Protein AF-A0A936XNB5-F1 (afdb_monomer)

Sequence (68 aa):
MTDEIMMEVHAIKDAIGAKYGNNLDALFKEIQLGEARLKATGVQVLAPPVNPTNLPTTALQRTRFAHR

Secondary structure (DSSP, 8-state):
--HHHHHHHHHHHHHHHHHHTT-HHHHHHHHHHHHHHHHHTT--PPPPPS-GGGS---TT--------

Structure (mmCIF, N/CA/C/O backbone):
data_AF-A0A936XNB5-F1
#
_entry.id   AF-A0A936XNB5-F1
#
loop_
_atom_site.group_PDB
_atom_site.id
_atom_site.type_symbol
_atom_site.label_atom_id
_atom_site.label_alt_id
_atom_site.label_comp_id
_atom_site.label_asym_id
_atom_site.label_entity_id
_atom_site.label_seq_id
_atom_site.pdbx_PDB_ins_code
_atom_site.Cartn_x
_atom_site.Cartn_y
_atom_site.Cartn_z
_atom_site.occupancy
_atom_site.B_iso_or_equiv
_atom_site.auth_seq_id
_atom_site.auth_comp_id
_atom_site.auth_asym_id
_atom_site.auth_atom_id
_atom_site.pdbx_PDB_model_num
ATOM 1 N N . MET A 1 1 ? -18.994 2.967 1.820 1.00 61.28 1 MET A N 1
ATOM 2 C CA . MET A 1 1 ? -17.863 3.636 1.148 1.00 61.28 1 MET A CA 1
ATOM 3 C C . MET A 1 1 ? -18.355 5.022 0.791 1.00 61.28 1 MET A C 1
ATOM 5 O O . MET A 1 1 ? -19.343 5.097 0.074 1.00 61.28 1 MET A O 1
ATOM 9 N N . THR A 1 2 ? -17.792 6.071 1.383 1.00 83.75 2 THR A N 1
ATOM 10 C CA . THR A 1 2 ? -18.162 7.460 1.069 1.00 83.75 2 THR A CA 1
ATOM 11 C C . THR A 1 2 ? -17.269 7.985 -0.054 1.00 83.75 2 THR A C 1
ATOM 13 O O . THR A 1 2 ? -16.173 7.460 -0.265 1.00 83.75 2 THR A O 1
ATOM 16 N N . ASP A 1 3 ? -17.731 9.003 -0.778 1.00 87.06 3 ASP A N 1
ATOM 17 C CA . ASP A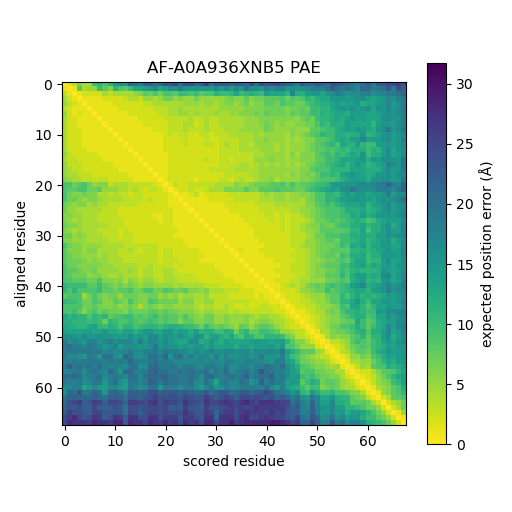 1 3 ? -16.989 9.587 -1.906 1.00 87.06 3 ASP A CA 1
ATOM 18 C C . ASP A 1 3 ? -15.623 10.149 -1.479 1.00 87.06 3 ASP A C 1
ATOM 20 O O . ASP A 1 3 ? -14.646 10.054 -2.217 1.00 87.06 3 ASP A O 1
ATOM 24 N N . GLU A 1 4 ? -15.528 10.638 -0.242 1.00 89.50 4 GLU A N 1
ATOM 25 C CA . GLU A 1 4 ? -14.287 11.108 0.379 1.00 89.50 4 GLU A CA 1
ATOM 26 C C . GLU A 1 4 ? -13.235 9.995 0.497 1.00 89.50 4 GLU A C 1
ATOM 28 O O . GLU A 1 4 ? -12.111 10.151 0.022 1.00 89.50 4 GLU A O 1
ATOM 33 N N . ILE A 1 5 ? -13.622 8.823 1.016 1.00 90.88 5 ILE A N 1
ATOM 34 C CA . ILE A 1 5 ? -12.721 7.665 1.125 1.00 90.88 5 ILE A CA 1
ATOM 35 C C . ILE A 1 5 ? -12.246 7.231 -0.268 1.00 90.88 5 ILE A C 1
ATOM 37 O O . ILE A 1 5 ? -11.089 6.855 -0.449 1.00 90.88 5 ILE A O 1
ATOM 41 N N . MET A 1 6 ? -13.124 7.282 -1.274 1.00 91.19 6 MET A N 1
ATOM 42 C CA . MET A 1 6 ? -12.749 6.932 -2.647 1.00 91.19 6 MET A CA 1
ATOM 43 C C . MET A 1 6 ? -11.726 7.914 -3.219 1.00 91.19 6 MET A C 1
ATOM 45 O O . MET A 1 6 ? -10.760 7.484 -3.849 1.00 91.19 6 MET A O 1
ATOM 49 N N . MET A 1 7 ? -11.907 9.213 -2.979 1.00 93.88 7 MET A N 1
ATOM 50 C CA . MET A 1 7 ? -10.986 10.251 -3.434 1.00 93.88 7 MET A CA 1
ATOM 51 C C . MET A 1 7 ? -9.592 10.083 -2.819 1.00 93.88 7 MET A C 1
ATOM 53 O O . MET A 1 7 ? -8.599 10.119 -3.545 1.00 93.88 7 MET A O 1
ATOM 57 N N . GLU A 1 8 ? -9.509 9.828 -1.513 1.00 93.56 8 GLU A N 1
ATOM 58 C CA . GLU A 1 8 ? -8.232 9.584 -0.833 1.00 93.56 8 GLU A CA 1
ATOM 59 C C . GLU A 1 8 ? -7.521 8.343 -1.376 1.00 93.56 8 GLU A C 1
ATOM 61 O O . GLU A 1 8 ? -6.332 8.386 -1.699 1.00 93.56 8 GLU A O 1
ATOM 66 N N . VAL A 1 9 ? -8.256 7.238 -1.543 1.00 92.62 9 VAL A N 1
ATOM 67 C CA . VAL A 1 9 ? -7.704 5.997 -2.101 1.00 92.62 9 VAL A CA 1
ATOM 68 C C . VAL A 1 9 ? -7.175 6.222 -3.520 1.00 92.62 9 VAL A C 1
ATOM 70 O O . VAL A 1 9 ? -6.103 5.715 -3.862 1.00 92.62 9 VAL A O 1
ATOM 73 N N . HIS A 1 10 ? -7.888 6.994 -4.344 1.00 92.94 10 HIS A N 1
ATOM 74 C CA . HIS A 1 10 ? -7.432 7.352 -5.685 1.00 92.94 10 HIS A CA 1
ATO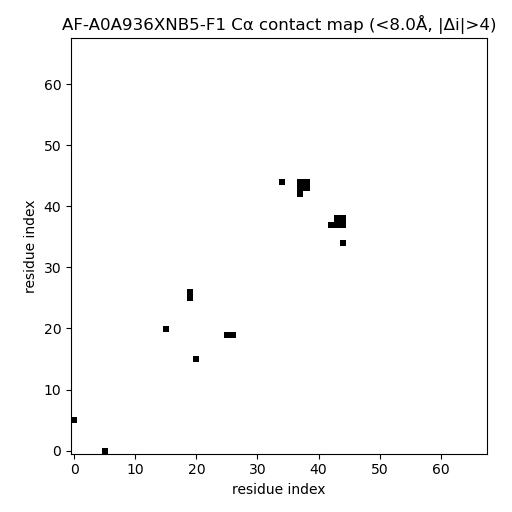M 75 C C . HIS A 1 10 ? -6.167 8.212 -5.654 1.00 92.94 10 HIS A C 1
ATOM 77 O O . HIS A 1 10 ? -5.202 7.873 -6.336 1.00 92.94 10 HIS A O 1
ATOM 83 N N . ALA A 1 11 ? -6.120 9.242 -4.809 1.00 95.94 11 ALA A N 1
ATOM 84 C CA . ALA A 1 11 ? -4.941 10.092 -4.668 1.00 95.94 11 ALA A CA 1
ATOM 85 C C . ALA A 1 11 ? -3.700 9.296 -4.224 1.00 95.94 11 ALA A C 1
ATOM 87 O O . ALA A 1 11 ? -2.614 9.473 -4.779 1.00 95.94 11 ALA A O 1
ATOM 88 N N . ILE A 1 12 ? -3.858 8.364 -3.276 1.00 93.88 12 ILE A N 1
ATOM 89 C CA . ILE A 1 12 ? -2.771 7.478 -2.833 1.00 93.88 12 ILE A CA 1
ATOM 90 C C . ILE A 1 12 ? -2.302 6.585 -3.985 1.00 93.88 12 ILE A C 1
ATOM 92 O O . ILE A 1 12 ? -1.099 6.453 -4.217 1.00 93.88 12 ILE A O 1
ATOM 96 N N . LYS A 1 13 ? -3.237 5.982 -4.729 1.00 92.81 13 LYS A N 1
ATOM 97 C CA . LYS A 1 13 ? -2.911 5.140 -5.886 1.00 92.81 13 LYS A CA 1
ATOM 98 C C . LYS A 1 13 ? -2.115 5.922 -6.933 1.00 92.81 13 LYS A C 1
ATOM 100 O O . LYS A 1 13 ? -1.113 5.409 -7.434 1.00 92.81 13 LYS A O 1
ATOM 105 N N . ASP A 1 14 ? -2.540 7.138 -7.248 1.00 95.31 14 ASP A N 1
ATOM 106 C CA . ASP A 1 14 ? -1.892 7.968 -8.262 1.00 95.31 14 ASP A CA 1
ATOM 107 C C . ASP A 1 14 ? -0.496 8.412 -7.804 1.00 95.31 14 ASP A C 1
ATOM 109 O O . ASP A 1 14 ? 0.456 8.344 -8.582 1.00 95.31 14 ASP A O 1
ATOM 113 N N . ALA A 1 15 ? -0.330 8.752 -6.522 1.00 95.88 15 ALA A N 1
ATOM 114 C CA . ALA A 1 15 ? 0.975 9.061 -5.939 1.00 95.88 15 ALA A CA 1
ATOM 115 C C . ALA A 1 15 ? 1.940 7.862 -5.990 1.00 95.88 15 ALA A C 1
ATOM 117 O O . ALA A 1 15 ? 3.111 8.025 -6.339 1.00 95.88 15 ALA A O 1
ATOM 118 N N . ILE A 1 16 ? 1.458 6.647 -5.696 1.00 94.06 16 ILE A N 1
ATOM 119 C CA . ILE A 1 16 ? 2.249 5.412 -5.832 1.00 94.06 16 ILE A CA 1
ATOM 120 C C . ILE A 1 16 ? 2.647 5.199 -7.297 1.00 94.06 16 ILE A C 1
ATOM 122 O O . ILE A 1 16 ? 3.815 4.928 -7.580 1.00 94.06 16 ILE A O 1
ATOM 126 N N . GLY A 1 17 ? 1.702 5.364 -8.226 1.00 92.69 17 GLY A N 1
ATOM 127 C CA . GLY A 1 17 ? 1.949 5.241 -9.662 1.00 92.69 17 GLY A CA 1
ATOM 128 C C . GLY A 1 17 ? 3.001 6.230 -10.164 1.00 92.69 17 GLY A C 1
ATOM 129 O O . GLY A 1 17 ? 3.917 5.835 -10.881 1.00 92.69 17 GLY A O 1
ATOM 130 N N . ALA A 1 18 ? 2.928 7.490 -9.733 1.00 95.75 18 ALA A N 1
ATOM 131 C CA . ALA A 1 18 ? 3.902 8.519 -10.085 1.00 95.75 18 ALA A CA 1
ATOM 132 C C . ALA A 1 18 ? 5.294 8.248 -9.487 1.00 95.75 18 ALA A C 1
ATOM 134 O O . ALA A 1 18 ? 6.304 8.462 -10.153 1.00 95.75 18 ALA A O 1
ATOM 135 N N . LYS A 1 19 ? 5.356 7.762 -8.241 1.00 95.12 19 LYS A N 1
ATOM 136 C CA . LYS A 1 19 ? 6.618 7.507 -7.531 1.00 95.12 19 LYS A CA 1
ATOM 137 C C . LYS A 1 19 ? 7.358 6.275 -8.051 1.00 95.12 19 LYS A C 1
ATOM 139 O O . LYS A 1 19 ? 8.585 6.289 -8.116 1.00 95.12 19 LYS A O 1
ATOM 144 N N . TYR A 1 20 ? 6.631 5.213 -8.388 1.00 94.50 20 TYR A N 1
ATOM 145 C CA . TYR A 1 20 ? 7.228 3.913 -8.707 1.00 94.50 20 TYR A CA 1
ATOM 146 C C . TYR A 1 20 ? 7.131 3.524 -10.178 1.00 94.50 20 TYR A C 1
ATOM 148 O O . TYR A 1 20 ? 7.993 2.786 -10.660 1.00 94.50 20 TYR A O 1
ATOM 156 N N . GLY A 1 21 ? 6.124 4.005 -10.910 1.00 92.50 21 GLY A N 1
ATOM 157 C CA . GLY A 1 21 ? 5.862 3.579 -12.283 1.00 92.50 21 GLY A CA 1
ATOM 158 C C . GLY A 1 21 ? 5.823 2.051 -12.391 1.00 92.50 21 GLY A C 1
ATOM 159 O O . GLY A 1 21 ? 5.037 1.390 -11.716 1.00 92.50 21 GLY A O 1
ATOM 160 N N . ASN A 1 22 ? 6.727 1.492 -13.200 1.00 91.12 22 ASN A N 1
ATOM 161 C CA . ASN A 1 22 ? 6.864 0.044 -13.402 1.00 91.12 22 ASN A CA 1
ATOM 162 C C . ASN A 1 22 ? 7.900 -0.622 -12.475 1.00 91.12 22 ASN A C 1
ATOM 164 O O . ASN A 1 22 ? 8.157 -1.818 -12.605 1.00 91.12 22 ASN A O 1
ATOM 168 N N . ASN A 1 23 ? 8.525 0.117 -11.554 1.00 93.81 23 ASN A N 1
ATOM 169 C CA . ASN A 1 23 ? 9.526 -0.428 -10.637 1.00 93.81 23 ASN A CA 1
ATOM 170 C C . ASN A 1 23 ? 8.860 -1.103 -9.428 1.00 93.81 23 ASN A C 1
ATOM 172 O O . ASN A 1 23 ? 8.810 -0.562 -8.319 1.00 93.81 23 ASN A O 1
ATOM 176 N N . LEU A 1 24 ? 8.338 -2.305 -9.670 1.00 91.00 24 LEU A N 1
ATOM 177 C CA . LEU A 1 24 ? 7.628 -3.096 -8.667 1.00 91.00 24 LEU A CA 1
ATOM 178 C C . LEU A 1 24 ? 8.545 -3.569 -7.531 1.00 91.00 24 LEU A C 1
ATOM 180 O O . LEU A 1 24 ? 8.096 -3.655 -6.391 1.00 91.00 24 LEU A O 1
ATOM 184 N N . ASP A 1 25 ? 9.831 -3.800 -7.805 1.00 94.06 25 ASP A N 1
ATOM 185 C CA . ASP A 1 25 ? 10.797 -4.217 -6.784 1.00 94.06 25 ASP A CA 1
ATOM 186 C C . ASP A 1 25 ? 11.022 -3.124 -5.733 1.00 94.06 25 ASP A C 1
ATOM 188 O O . ASP A 1 25 ? 11.087 -3.401 -4.532 1.00 94.06 25 ASP A O 1
ATOM 192 N N . ALA A 1 26 ? 11.130 -1.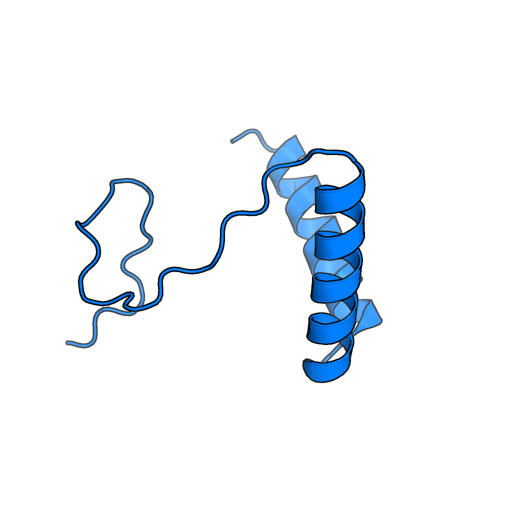865 -6.169 1.00 93.62 26 ALA A N 1
ATOM 193 C CA . ALA A 1 26 ? 11.274 -0.731 -5.262 1.00 93.62 26 ALA A CA 1
ATOM 194 C C . ALA A 1 26 ? 10.007 -0.510 -4.425 1.00 93.62 26 ALA A C 1
ATOM 196 O O . ALA A 1 26 ? 10.111 -0.252 -3.223 1.00 93.62 26 ALA A O 1
ATOM 197 N N . LEU A 1 27 ? 8.827 -0.665 -5.035 1.00 94.56 27 LEU A N 1
ATOM 198 C CA . LEU A 1 27 ? 7.550 -0.607 -4.324 1.00 94.56 27 LEU A CA 1
ATOM 199 C C . LEU A 1 27 ? 7.465 -1.712 -3.262 1.00 94.56 27 LEU A C 1
ATOM 201 O O . LEU A 1 27 ? 7.137 -1.442 -2.108 1.00 94.56 27 LEU A O 1
ATOM 205 N N . PHE A 1 28 ? 7.818 -2.947 -3.621 1.00 92.00 28 PHE A N 1
ATOM 206 C CA . PHE A 1 28 ? 7.772 -4.086 -2.707 1.00 92.00 28 PHE A CA 1
ATOM 207 C C . PHE A 1 28 ? 8.694 -3.902 -1.494 1.00 92.00 28 PHE A C 1
ATOM 209 O 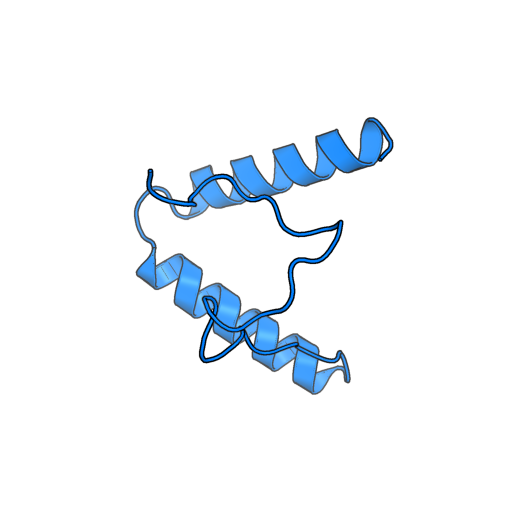O . PHE A 1 28 ? 8.286 -4.155 -0.360 1.00 92.00 28 PHE A O 1
ATOM 216 N N . LYS A 1 29 ? 9.913 -3.390 -1.702 1.00 95.50 29 LYS A N 1
ATOM 217 C CA . LYS A 1 29 ? 10.844 -3.077 -0.604 1.00 95.50 29 LYS A CA 1
ATOM 218 C C . LYS A 1 29 ? 10.304 -1.996 0.332 1.00 95.50 29 LYS A C 1
ATOM 220 O O . LYS A 1 29 ? 10.468 -2.111 1.546 1.00 95.50 29 LYS A O 1
ATOM 225 N N . GLU A 1 30 ? 9.655 -0.958 -0.202 1.00 94.62 30 GLU A N 1
ATOM 226 C CA . GLU A 1 30 ? 9.034 0.072 0.640 1.00 94.62 30 GLU A CA 1
ATOM 227 C C . GLU A 1 30 ? 7.875 -0.498 1.467 1.00 94.62 30 GLU A C 1
ATOM 229 O O . GLU A 1 30 ? 7.784 -0.203 2.660 1.00 94.62 30 GLU A O 1
ATOM 234 N N . ILE A 1 31 ? 7.042 -1.363 0.876 1.00 92.56 31 ILE A N 1
ATOM 235 C CA . ILE A 1 31 ? 5.953 -2.039 1.595 1.00 92.56 31 ILE A CA 1
ATOM 236 C C . ILE A 1 31 ? 6.510 -2.853 2.768 1.00 92.56 31 ILE A C 1
ATOM 238 O O . ILE A 1 31 ? 6.047 -2.681 3.893 1.00 92.56 31 ILE A O 1
ATOM 242 N N . GLN A 1 32 ? 7.552 -3.663 2.552 1.00 93.12 32 GLN A N 1
ATOM 243 C CA . GLN A 1 32 ? 8.179 -4.448 3.626 1.00 93.12 32 GLN A CA 1
ATOM 244 C C . GLN A 1 32 ? 8.710 -3.573 4.770 1.00 93.12 32 GLN A C 1
ATOM 246 O O . GLN A 1 32 ? 8.549 -3.905 5.947 1.00 93.12 32 GLN A O 1
ATOM 251 N N . LEU A 1 33 ? 9.327 -2.436 4.437 1.00 94.88 33 LEU A N 1
ATOM 252 C CA . LEU A 1 33 ? 9.805 -1.482 5.436 1.00 94.88 33 LEU A CA 1
ATOM 253 C C . LEU A 1 33 ? 8.639 -0.861 6.221 1.00 94.88 33 LEU A C 1
ATOM 255 O O . LEU A 1 33 ? 8.725 -0.714 7.442 1.00 94.88 33 LEU A O 1
ATOM 259 N N . GLY A 1 34 ? 7.550 -0.514 5.534 1.00 92.81 34 GLY A N 1
ATOM 260 C CA . GLY A 1 34 ? 6.316 -0.025 6.147 1.00 92.81 34 GLY A CA 1
ATOM 261 C C . GLY A 1 34 ? 5.700 -1.047 7.101 1.00 92.81 34 GLY A C 1
ATOM 262 O O . GLY A 1 34 ? 5.389 -0.712 8.242 1.00 92.81 34 GLY A O 1
ATOM 263 N N . GLU A 1 35 ? 5.604 -2.309 6.686 1.00 93.06 35 GLU A N 1
ATOM 264 C CA . GLU A 1 35 ? 5.107 -3.400 7.528 1.00 93.06 35 GLU A CA 1
ATOM 265 C C . GLU A 1 35 ? 5.960 -3.602 8.782 1.00 93.06 35 GLU A C 1
ATOM 267 O O . GLU A 1 35 ? 5.417 -3.784 9.871 1.00 93.06 35 GLU A O 1
ATOM 272 N N . ALA A 1 36 ? 7.290 -3.546 8.662 1.00 93.62 36 ALA A N 1
ATOM 273 C CA . ALA A 1 36 ? 8.186 -3.655 9.811 1.00 93.62 36 ALA A CA 1
ATOM 274 C C . ALA A 1 36 ? 7.960 -2.516 10.820 1.00 93.62 36 ALA A C 1
ATOM 276 O O . ALA A 1 36 ? 7.916 -2.761 12.027 1.00 93.62 36 ALA A O 1
ATOM 277 N N . ARG A 1 37 ? 7.751 -1.285 10.333 1.00 95.19 37 ARG A N 1
ATOM 278 C CA . ARG A 1 37 ? 7.415 -0.125 11.177 1.00 95.19 37 ARG A CA 1
ATOM 279 C C . ARG A 1 37 ? 6.065 -0.302 11.871 1.00 95.19 37 ARG A C 1
ATOM 281 O O . ARG A 1 37 ? 5.976 -0.070 13.069 1.00 95.19 37 ARG A O 1
ATOM 288 N N . LEU A 1 38 ? 5.047 -0.762 11.145 1.00 93.69 38 LEU A N 1
ATOM 289 C CA . LEU A 1 38 ? 3.712 -1.018 11.694 1.00 93.69 38 LEU A CA 1
ATOM 290 C C . LEU A 1 38 ? 3.736 -2.112 12.769 1.00 93.69 38 LEU A C 1
ATOM 292 O O . LEU A 1 38 ? 3.162 -1.937 13.843 1.00 93.69 38 LEU A O 1
ATOM 296 N N . LYS A 1 39 ? 4.465 -3.207 12.528 1.00 92.50 39 LYS A N 1
ATOM 297 C CA . LYS A 1 39 ? 4.691 -4.248 13.542 1.00 92.50 39 LYS A CA 1
ATOM 298 C C . LYS A 1 39 ? 5.366 -3.677 14.787 1.00 92.50 39 LYS A C 1
ATOM 300 O O . LYS A 1 39 ? 4.949 -3.997 15.896 1.00 92.50 39 LYS A O 1
ATOM 305 N N . ALA A 1 40 ? 6.368 -2.813 14.616 1.00 94.25 40 ALA A N 1
ATOM 306 C CA . ALA A 1 40 ? 7.059 -2.171 15.733 1.00 94.25 40 ALA A CA 1
ATOM 307 C C . ALA A 1 40 ? 6.140 -1.251 16.557 1.00 94.25 40 ALA A C 1
ATOM 309 O O . ALA A 1 40 ? 6.310 -1.158 17.769 1.00 94.25 40 ALA A O 1
ATOM 310 N N . THR A 1 41 ? 5.135 -0.623 15.940 1.00 95.25 41 THR A N 1
ATOM 311 C CA . THR A 1 41 ? 4.116 0.175 16.647 1.00 95.25 41 THR A CA 1
ATOM 312 C C . THR A 1 41 ? 2.950 -0.663 17.184 1.00 95.25 41 THR A C 1
ATOM 314 O O . THR A 1 41 ? 1.953 -0.104 17.631 1.00 95.25 41 THR A O 1
ATOM 317 N N . GLY A 1 42 ? 3.041 -1.996 17.130 1.00 94.06 42 GLY A N 1
ATOM 318 C CA . GLY A 1 42 ? 2.023 -2.911 17.652 1.00 94.06 42 GLY A CA 1
ATOM 319 C C . GLY A 1 42 ? 0.837 -3.163 16.718 1.00 94.06 42 GLY A C 1
ATOM 320 O O . GLY A 1 42 ? -0.143 -3.777 17.133 1.00 94.06 42 GLY A O 1
ATOM 321 N N . VAL A 1 43 ? 0.899 -2.720 15.458 1.00 94.06 43 VAL A N 1
ATOM 322 C CA . VAL A 1 43 ? -0.154 -2.987 14.470 1.00 94.06 43 VAL A CA 1
ATOM 323 C C . VAL A 1 43 ? -0.032 -4.424 13.968 1.00 94.06 43 VAL A C 1
ATOM 325 O O . VAL A 1 43 ? 1.039 -4.876 1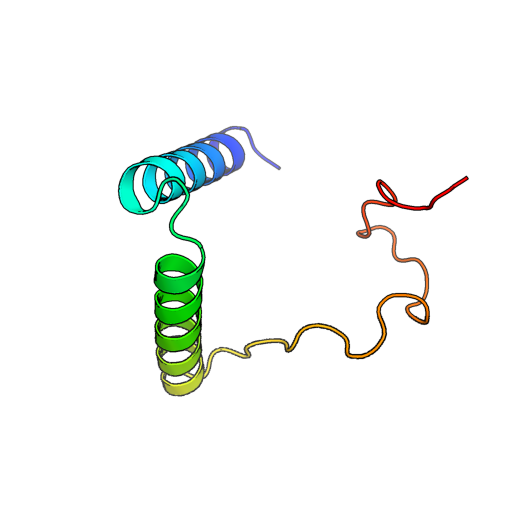3.552 1.00 94.06 43 VAL A O 1
ATOM 328 N N . GLN A 1 44 ? -1.152 -5.146 13.969 1.00 91.44 44 GLN A N 1
ATOM 329 C CA . GLN A 1 44 ? -1.215 -6.497 13.427 1.00 91.44 44 GLN A CA 1
ATOM 330 C C . GLN A 1 44 ? -1.147 -6.457 11.896 1.00 91.44 44 GLN A C 1
ATOM 332 O O . GLN A 1 44 ? -2.097 -6.064 11.223 1.00 91.44 44 GLN A O 1
ATOM 337 N N . VAL A 1 45 ? -0.023 -6.907 11.341 1.00 86.19 45 VAL A N 1
ATOM 338 C CA . VAL A 1 45 ? 0.128 -7.128 9.899 1.00 86.19 45 VAL A CA 1
ATOM 339 C C . VAL A 1 45 ? -0.320 -8.550 9.575 1.00 86.19 45 VAL A C 1
ATOM 341 O O . VAL A 1 45 ?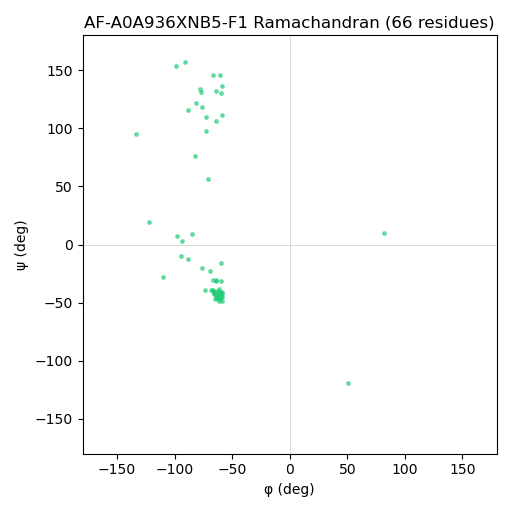 0.284 -9.519 10.040 1.00 86.19 45 VAL A O 1
ATOM 344 N N . LEU A 1 46 ? -1.385 -8.673 8.786 1.00 84.44 46 LEU A N 1
ATOM 345 C CA . LEU A 1 46 ? -1.903 -9.960 8.332 1.00 84.44 46 LEU A CA 1
ATOM 346 C C . LEU A 1 46 ? -1.084 -10.451 7.140 1.00 84.44 46 LEU A C 1
ATOM 348 O O . LEU A 1 46 ? -0.993 -9.775 6.118 1.00 84.44 46 LEU A O 1
ATOM 352 N N . ALA A 1 47 ? -0.497 -11.638 7.275 1.00 80.38 47 ALA A N 1
ATOM 353 C CA . ALA A 1 47 ? 0.217 -12.263 6.175 1.00 80.38 47 ALA A CA 1
ATOM 354 C C . ALA A 1 47 ? -0.760 -12.653 5.052 1.00 80.38 47 ALA A C 1
ATOM 356 O O . ALA A 1 47 ? -1.893 -13.064 5.338 1.00 80.38 47 ALA A O 1
ATOM 357 N N . PRO A 1 48 ? -0.331 -12.576 3.780 1.00 75.56 48 PRO A N 1
ATOM 358 C CA . PRO A 1 48 ? -1.118 -13.118 2.691 1.00 75.56 48 PRO A CA 1
ATOM 359 C C . PRO A 1 48 ? -1.325 -14.630 2.889 1.00 75.56 48 PRO A C 1
ATOM 361 O O . PRO A 1 48 ? -0.448 -15.326 3.411 1.00 75.56 48 PRO A O 1
ATOM 364 N N . PRO A 1 49 ? -2.485 -15.160 2.480 1.00 76.50 49 PRO A N 1
ATOM 365 C CA . PRO A 1 49 ? -2.787 -16.576 2.607 1.00 76.50 49 PRO A CA 1
ATOM 366 C C . PRO A 1 49 ? -1.836 -17.416 1.745 1.00 76.50 49 PRO A C 1
ATOM 368 O O . PRO A 1 49 ? -1.657 -17.147 0.560 1.00 76.50 49 PRO A O 1
ATOM 371 N N . VAL A 1 50 ? -1.267 -18.468 2.341 1.00 76.12 50 VAL A N 1
ATOM 372 C CA . VAL A 1 50 ? -0.282 -19.360 1.694 1.00 76.12 50 VAL A CA 1
ATOM 373 C C . VAL A 1 50 ? -0.886 -20.121 0.508 1.00 76.12 50 VAL A C 1
ATOM 375 O O . VAL A 1 50 ? -0.188 -20.424 -0.454 1.00 76.12 50 VAL A O 1
ATOM 378 N N . ASN A 1 51 ? -2.188 -20.414 0.560 1.00 76.62 51 ASN A N 1
ATOM 379 C CA . ASN A 1 51 ? -2.902 -21.097 -0.510 1.00 76.62 51 ASN A CA 1
ATOM 380 C C . ASN A 1 51 ? -4.235 -20.384 -0.819 1.00 76.62 51 ASN A C 1
ATOM 382 O O . ASN A 1 51 ? -5.234 -20.636 -0.140 1.00 76.62 51 ASN A O 1
ATOM 386 N N . PRO A 1 52 ? -4.270 -19.483 -1.817 1.00 67.56 52 PRO A N 1
ATOM 387 C CA . PRO A 1 52 ? -5.454 -18.681 -2.108 1.00 67.56 52 PRO A CA 1
ATOM 388 C C . PRO A 1 52 ? -6.617 -19.498 -2.688 1.00 67.56 52 PRO A C 1
ATOM 390 O O . PRO A 1 52 ? -7.762 -19.074 -2.550 1.00 67.56 52 PRO A O 1
ATOM 393 N N . THR A 1 53 ? -6.363 -20.661 -3.300 1.00 70.81 53 THR A N 1
ATOM 394 C CA . THR A 1 53 ? -7.413 -21.515 -3.887 1.00 70.81 53 THR A CA 1
ATOM 395 C C . THR A 1 53 ? -8.208 -22.304 -2.849 1.00 70.81 53 THR A C 1
ATOM 397 O O . THR A 1 53 ? -9.330 -22.704 -3.138 1.00 70.81 53 THR A O 1
ATOM 400 N N . ASN A 1 54 ? -7.675 -22.486 -1.636 1.00 69.19 54 ASN A N 1
ATOM 401 C CA . ASN A 1 54 ? -8.340 -23.233 -0.561 1.00 69.19 54 ASN A CA 1
ATOM 402 C C . ASN A 1 54 ? -9.076 -22.332 0.444 1.00 69.19 54 ASN A C 1
ATOM 404 O O . ASN A 1 54 ? -9.535 -22.812 1.482 1.00 69.19 54 ASN A O 1
ATOM 408 N N . LEU A 1 55 ? -9.171 -21.026 0.181 1.00 67.50 55 LEU A N 1
ATOM 409 C CA . LEU A 1 55 ? -9.892 -20.117 1.063 1.00 67.50 55 LEU A CA 1
ATOM 410 C C . LEU A 1 55 ? -11.401 -20.249 0.839 1.00 67.50 55 LEU A C 1
ATOM 412 O O . LEU A 1 55 ? -11.841 -20.214 -0.312 1.00 67.50 55 LEU A O 1
ATOM 416 N N . PRO A 1 56 ? -12.207 -20.344 1.911 1.00 69.31 56 PRO A N 1
ATOM 417 C CA . PRO A 1 56 ? -13.652 -20.300 1.772 1.00 69.31 56 PRO A CA 1
ATOM 418 C C . PRO A 1 56 ? -14.057 -18.978 1.119 1.00 69.31 56 PRO A C 1
ATOM 420 O O . PRO A 1 56 ? -13.538 -17.917 1.475 1.00 69.31 56 PRO A O 1
ATOM 423 N N . THR A 1 57 ? -14.987 -19.049 0.167 1.00 69.19 57 THR A N 1
ATOM 424 C CA . THR A 1 57 ? -15.521 -17.867 -0.511 1.00 69.19 57 THR A CA 1
ATOM 425 C C . THR A 1 57 ? -16.152 -16.923 0.504 1.00 69.19 57 THR A C 1
ATOM 427 O O . THR A 1 57 ? -17.178 -17.250 1.099 1.00 69.19 57 THR A O 1
ATOM 430 N N . THR A 1 58 ? -15.541 -15.757 0.723 1.00 67.25 58 THR A N 1
ATOM 431 C CA . THR A 1 58 ? -16.095 -14.723 1.609 1.00 67.25 58 THR A CA 1
ATOM 432 C C . THR A 1 58 ? -16.822 -13.659 0.797 1.00 67.25 58 THR A C 1
ATOM 434 O O . THR A 1 58 ? -16.466 -13.384 -0.348 1.00 67.25 58 THR A O 1
ATOM 437 N N . ALA A 1 59 ? -17.804 -12.990 1.407 1.00 66.50 59 ALA A N 1
ATOM 438 C CA . ALA A 1 59 ? -18.533 -11.890 0.767 1.00 66.50 59 ALA A CA 1
ATOM 439 C C . ALA A 1 59 ? -17.626 -10.709 0.344 1.00 66.50 59 ALA A C 1
ATOM 441 O O . ALA A 1 59 ? -18.032 -9.875 -0.460 1.00 66.50 59 ALA A O 1
ATOM 442 N N . LEU A 1 60 ? -16.398 -10.640 0.875 1.00 65.62 60 LEU A N 1
ATOM 443 C CA . LEU A 1 60 ? -15.410 -9.602 0.574 1.00 65.62 60 LEU A CA 1
ATOM 444 C C . LEU A 1 60 ? -14.428 -9.998 -0.542 1.00 65.62 60 LEU A C 1
ATOM 446 O O . LEU A 1 60 ? -13.678 -9.149 -1.028 1.00 65.62 60 LEU A O 1
ATOM 450 N N . GLN A 1 61 ? -14.407 -11.261 -0.979 1.00 66.00 61 GLN A N 1
ATOM 451 C CA . GLN A 1 61 ? -13.542 -11.689 -2.075 1.00 66.00 61 GLN A CA 1
ATOM 452 C C . GLN A 1 61 ? -14.107 -11.232 -3.424 1.00 66.00 61 GLN A C 1
ATOM 454 O O . GLN A 1 61 ? -15.170 -11.659 -3.869 1.00 66.00 61 GLN A O 1
ATOM 459 N N . ARG A 1 62 ? -13.350 -10.392 -4.138 1.00 61.97 62 ARG A N 1
ATOM 460 C CA . ARG A 1 62 ? -13.607 -10.111 -5.557 1.00 61.97 62 ARG A CA 1
ATOM 461 C C . ARG A 1 62 ? -13.196 -11.337 -6.376 1.00 61.97 62 ARG A C 1
ATOM 463 O O . ARG A 1 62 ? -12.030 -11.474 -6.735 1.00 61.97 62 ARG A O 1
ATOM 470 N N . THR A 1 63 ? -14.149 -12.196 -6.726 1.00 59.59 63 THR A N 1
ATOM 471 C CA . THR A 1 63 ? -13.971 -13.338 -7.645 1.0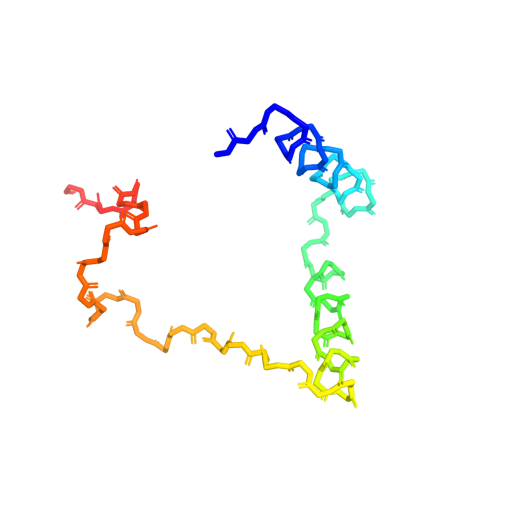0 59.59 63 THR A CA 1
ATOM 472 C C . THR A 1 63 ? -13.780 -12.875 -9.099 1.00 59.59 63 THR A C 1
ATOM 474 O O . THR A 1 63 ? -14.554 -13.226 -9.983 1.00 59.59 63 THR A O 1
ATOM 477 N N . ARG A 1 64 ? -12.778 -12.028 -9.374 1.00 55.69 64 ARG A N 1
ATOM 478 C CA . ARG A 1 64 ? -12.500 -11.528 -10.736 1.00 55.69 64 A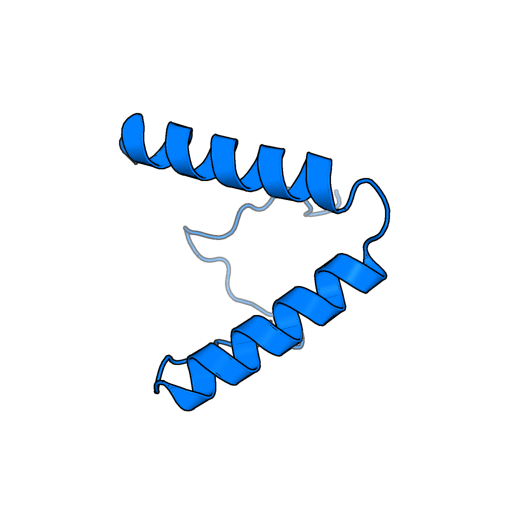RG A CA 1
ATOM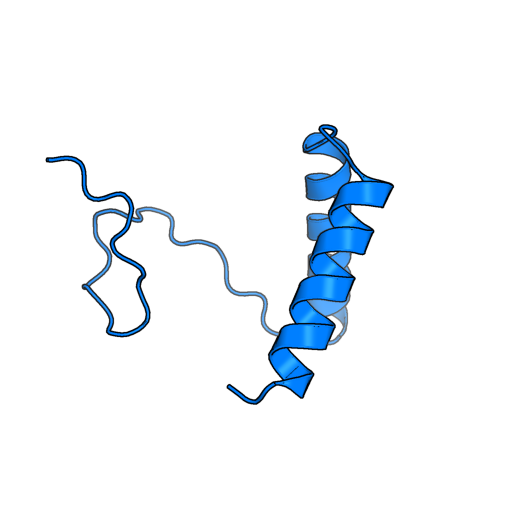 479 C C . ARG A 1 64 ? -11.556 -12.418 -11.545 1.00 55.69 64 ARG A C 1
ATOM 481 O O . ARG A 1 64 ? -11.473 -12.232 -12.750 1.00 55.69 64 ARG A O 1
ATOM 488 N N . PHE A 1 65 ? -10.880 -13.375 -10.908 1.00 54.59 65 PHE A N 1
ATOM 489 C CA . PHE A 1 65 ? -9.873 -14.229 -11.553 1.00 54.59 65 PHE A CA 1
ATOM 490 C C . PHE A 1 65 ? -10.167 -15.731 -11.456 1.00 54.59 65 PHE A C 1
ATOM 492 O O . PHE A 1 65 ? -9.263 -16.543 -11.646 1.00 54.59 65 PHE A O 1
ATOM 499 N N . ALA A 1 66 ? -11.419 -16.119 -11.189 1.00 53.47 66 ALA A N 1
ATOM 500 C CA . ALA A 1 66 ? -11.831 -17.495 -11.442 1.00 53.47 66 ALA A CA 1
ATOM 501 C C . ALA A 1 66 ? -11.726 -17.731 -12.957 1.00 53.47 66 ALA A C 1
ATOM 503 O O . ALA A 1 66 ? -12.501 -17.164 -13.729 1.00 53.47 66 ALA A O 1
ATOM 504 N N . HIS A 1 67 ? -10.707 -18.481 -13.377 1.00 53.06 67 HIS A N 1
ATOM 505 C CA . HIS A 1 67 ? -10.591 -18.941 -14.755 1.00 53.06 67 HIS A CA 1
ATOM 506 C C . HIS A 1 67 ? -11.828 -19.790 -15.074 1.00 53.06 67 HIS A C 1
ATOM 508 O O . HIS A 1 67 ? -12.208 -20.644 -14.270 1.00 53.06 67 HIS A O 1
ATOM 514 N N . ARG A 1 68 ? -12.479 -19.493 -16.203 1.00 48.69 68 ARG A N 1
ATOM 515 C CA . ARG A 1 68 ? -13.444 -20.409 -16.820 1.00 48.69 68 ARG A CA 1
ATOM 516 C C . ARG A 1 68 ? -12.708 -21.577 -17.453 1.00 48.69 68 ARG A C 1
ATOM 518 O O . ARG A 1 68 ? -11.598 -21.331 -17.974 1.00 48.69 68 ARG A O 1
#

Foldseek 3Di:
DDPVVVVVVVVVVVVCCVVQPPNVVVVVVVVVVVVVVCVVVVHDDDDDDPDPVPDDDDPPDPPPPPDD

pLDDT: mean 83.64, std 13.87, range [48.69, 95.94]

Solvent-accessible surface area (backbone atoms only — not comparable to full-atom values): 4456 Å² total; per-residue (Å²): 137,55,72,66,60,52,52,53,54,48,52,53,52,50,52,50,44,72,75,38,65,87,44,58,69,63,49,51,54,51,50,55,54,49,51,53,52,38,46,73,73,69,44,87,79,80,75,80,73,93,56,74,87,78,55,79,92,49,98,81,61,81,82,80,75,74,78,129

Mean predicted aligned error: 9.14 Å

Radius of gyration: 15.58 Å; Cα contacts (8 Å, |Δi|>4): 10; chains: 1; bounding box: 30×34×34 Å